Protein AF-A0A7H4PJP6-F1 (afdb_monomer_lite)

Radius of gyration: 14.24 Å; chains: 1; bounding box: 37×24×39 Å

InterPro domains:
  IPR036661 Luciferase-like domain superfamily [G3DSA:3.20.20.30] (1-107)
  IPR036661 Luciferase-like domain superfamily [SSF51679] (7-97)
  IPR051260 Diverse substrate monooxygenases [PTHR30011] (2-99)

Secondary structure (DSSP, 8-state):
--HHHHHHHHHHHHTS--TTS-TTSBPPPPP--SS-HHHHHHHHHHHHHTT-BHHHHHHHHHHHTTSEEEES-HHHHHHHHHHHHHTTS-S---EEEPSSSS-EEEE-

pLDDT: mean 77.64, std 12.53, range [44.62, 93.38]

Sequence (108 aa):
MDIDNGIRQLSTRFNMDLSVFPLDGPVPDVPAGEGNQSRVKLLTDLAYRENLTLRELAAIAAGSRGHRVLVGTAEDIADDFQHWLEEGGADGFNIMACSDAGTAFAVC

Foldseek 3Di:
DPLVQLQVQLCVLLVHRCVPDDQQDQDDDRPDDPPNNVVNVVLNVVCVVVVDGNSVSSVCSVQQVPFDKDADDPVSVVVVVVVCVVVVVDPDWDWDDRPPPGPITTTD

Structure (mmCIF, N/CA/C/O backbone):
data_AF-A0A7H4PJP6-F1
#
_entry.id   AF-A0A7H4PJP6-F1
#
loop_
_atom_site.group_PDB
_atom_site.id
_atom_site.type_symbol
_atom_site.label_atom_id
_atom_site.label_alt_id
_atom_site.label_comp_id
_atom_site.label_asym_id
_atom_site.label_entity_id
_atom_site.label_seq_id
_atom_site.pdbx_PDB_ins_code
_atom_site.Cartn_x
_atom_site.Cartn_y
_atom_site.Cartn_z
_atom_site.occupancy
_atom_site.B_iso_or_equiv
_atom_site.auth_seq_id
_atom_site.auth_comp_id
_atom_site.auth_asym_id
_atom_site.auth_atom_id
_atom_site.pdbx_PDB_model_num
ATOM 1 N N . MET A 1 1 ? -10.101 2.764 -12.838 1.00 61.50 1 MET A N 1
ATOM 2 C CA . MET A 1 1 ? -8.938 3.158 -12.019 1.00 61.50 1 MET A CA 1
ATOM 3 C C . MET A 1 1 ? -7.715 3.181 -12.927 1.00 61.50 1 MET A C 1
ATOM 5 O O . MET A 1 1 ? -7.593 2.276 -13.742 1.00 61.50 1 MET A O 1
ATOM 9 N N . ASP A 1 2 ? -6.893 4.229 -12.873 1.00 80.12 2 ASP A N 1
ATOM 10 C CA . ASP A 1 2 ? -5.718 4.383 -13.746 1.00 80.12 2 ASP A CA 1
ATOM 11 C C . ASP A 1 2 ? -4.532 3.581 -13.180 1.00 80.12 2 ASP A C 1
ATOM 13 O O . ASP A 1 2 ? -3.871 4.007 -12.229 1.00 80.12 2 ASP A O 1
ATOM 17 N N . ILE A 1 3 ? -4.326 2.380 -13.730 1.00 84.88 3 ILE A N 1
ATOM 18 C CA . ILE A 1 3 ? -3.282 1.442 -13.294 1.00 84.88 3 ILE A CA 1
ATOM 19 C C . ILE A 1 3 ? -1.888 1.970 -13.637 1.00 84.88 3 ILE A C 1
ATOM 21 O O . ILE A 1 3 ? -0.972 1.789 -12.838 1.00 84.88 3 ILE A O 1
ATOM 25 N N . ASP A 1 4 ? -1.727 2.686 -14.750 1.00 86.00 4 ASP A N 1
ATOM 26 C CA . ASP A 1 4 ? -0.433 3.232 -15.169 1.00 86.00 4 ASP A CA 1
ATOM 27 C C . ASP A 1 4 ? 0.053 4.290 -14.172 1.00 86.00 4 ASP A C 1
ATOM 29 O O . ASP A 1 4 ? 1.219 4.302 -13.762 1.00 86.00 4 ASP A O 1
ATOM 33 N N . ASN A 1 5 ? -0.865 5.127 -13.678 1.00 85.00 5 ASN A N 1
ATOM 34 C CA . ASN A 1 5 ? -0.575 6.045 -12.580 1.00 85.00 5 ASN A CA 1
ATOM 35 C C . ASN A 1 5 ? -0.227 5.307 -11.271 1.00 85.00 5 ASN A C 1
ATOM 37 O O . ASN A 1 5 ? 0.676 5.727 -10.543 1.00 85.00 5 ASN A O 1
ATOM 41 N N . GLY A 1 6 ? -0.911 4.200 -10.968 1.00 86.81 6 GLY A N 1
ATOM 42 C CA . GLY A 1 6 ? -0.598 3.337 -9.824 1.00 86.81 6 GLY A CA 1
ATOM 43 C C . GLY A 1 6 ? 0.820 2.761 -9.890 1.00 86.81 6 GLY A C 1
ATOM 44 O O . GLY A 1 6 ? 1.593 2.898 -8.939 1.00 86.81 6 GLY A O 1
ATOM 45 N N . ILE A 1 7 ? 1.194 2.206 -11.044 1.00 90.38 7 ILE A N 1
ATOM 46 C CA . ILE A 1 7 ? 2.529 1.656 -11.315 1.00 90.38 7 ILE A CA 1
ATOM 47 C C . ILE A 1 7 ? 3.600 2.740 -11.230 1.00 90.38 7 ILE A C 1
ATOM 49 O O . ILE A 1 7 ? 4.636 2.523 -10.602 1.00 90.38 7 ILE A O 1
ATOM 53 N N . ARG A 1 8 ? 3.358 3.937 -11.776 1.00 88.81 8 ARG A N 1
ATOM 54 C CA . ARG A 1 8 ? 4.296 5.066 -11.676 1.00 88.81 8 ARG A CA 1
ATOM 55 C C . ARG A 1 8 ? 4.541 5.486 -10.223 1.00 88.81 8 ARG A C 1
ATOM 57 O O . ARG A 1 8 ? 5.684 5.742 -9.830 1.00 88.81 8 ARG A O 1
ATOM 64 N N . GLN A 1 9 ? 3.481 5.558 -9.420 1.00 85.94 9 GLN A N 1
ATOM 65 C CA . GLN A 1 9 ? 3.594 5.882 -8.000 1.00 85.94 9 GLN A CA 1
ATOM 66 C C . GLN A 1 9 ? 4.373 4.813 -7.229 1.00 85.94 9 GLN A C 1
ATOM 68 O O . GLN A 1 9 ? 5.257 5.153 -6.442 1.00 85.94 9 GLN A O 1
ATOM 73 N N . LEU A 1 10 ? 4.066 3.532 -7.453 1.00 87.81 10 LEU A N 1
ATOM 74 C CA . LEU A 1 10 ? 4.787 2.433 -6.815 1.00 87.81 10 LEU A CA 1
ATOM 75 C C . LEU A 1 10 ? 6.253 2.403 -7.250 1.00 87.81 10 LEU A C 1
ATOM 77 O O . LEU A 1 10 ? 7.118 2.304 -6.389 1.00 87.81 10 LEU A O 1
ATOM 81 N N . SER A 1 11 ? 6.540 2.616 -8.535 1.00 88.75 11 SER A N 1
ATOM 82 C CA . SER A 1 11 ? 7.912 2.625 -9.057 1.00 88.75 11 SER A CA 1
ATOM 83 C C . SER A 1 11 ? 8.778 3.698 -8.393 1.00 88.75 11 SER A C 1
ATOM 85 O O . SER A 1 11 ? 9.936 3.473 -8.050 1.00 88.75 11 SER A O 1
ATOM 87 N N . THR A 1 12 ? 8.185 4.867 -8.130 1.00 86.50 12 THR A N 1
ATOM 88 C CA . THR A 1 12 ? 8.850 5.959 -7.405 1.00 86.50 12 THR A CA 1
ATOM 89 C C . THR A 1 12 ? 9.097 5.598 -5.937 1.00 86.50 12 THR A C 1
ATOM 91 O O . THR A 1 12 ? 10.156 5.898 -5.396 1.00 86.50 12 THR A O 1
ATOM 94 N N . ARG A 1 13 ? 8.131 4.949 -5.273 1.00 82.81 13 ARG A N 1
ATOM 95 C CA . ARG A 1 13 ? 8.246 4.552 -3.857 1.00 82.81 13 ARG A CA 1
ATOM 96 C C . ARG A 1 13 ? 9.256 3.426 -3.654 1.00 82.81 13 ARG A C 1
ATOM 98 O O . ARG A 1 13 ? 10.029 3.481 -2.708 1.00 82.81 13 ARG A O 1
ATOM 105 N N . PHE A 1 14 ? 9.233 2.438 -4.543 1.00 84.06 14 PHE A N 1
ATOM 106 C CA . PHE A 1 14 ? 10.078 1.245 -4.519 1.00 84.06 14 PHE A CA 1
ATOM 107 C C . PHE A 1 14 ? 11.476 1.541 -5.081 1.00 84.06 14 PHE A C 1
ATOM 109 O O . PHE A 1 14 ? 12.360 0.692 -5.012 1.00 84.06 14 PHE A O 1
ATOM 116 N N . ASN A 1 15 ? 11.672 2.746 -5.635 1.00 85.19 15 ASN A N 1
ATOM 117 C CA . ASN A 1 15 ? 12.889 3.171 -6.316 1.00 85.19 15 ASN A CA 1
ATOM 118 C C . ASN A 1 15 ? 13.344 2.151 -7.382 1.00 85.19 15 ASN A C 1
ATOM 120 O O . ASN A 1 15 ? 14.533 1.882 -7.552 1.00 85.19 15 ASN A O 1
ATOM 124 N N . MET A 1 16 ? 12.367 1.558 -8.070 1.00 86.00 16 MET A N 1
ATOM 125 C CA . MET A 1 16 ? 12.516 0.476 -9.039 1.00 86.00 16 MET A CA 1
ATOM 126 C C . MET A 1 16 ? 11.425 0.629 -10.094 1.00 86.00 16 MET A C 1
ATOM 128 O O . MET A 1 16 ? 10.277 0.875 -9.746 1.00 86.00 16 MET A O 1
ATOM 132 N N . ASP A 1 17 ? 11.753 0.480 -11.37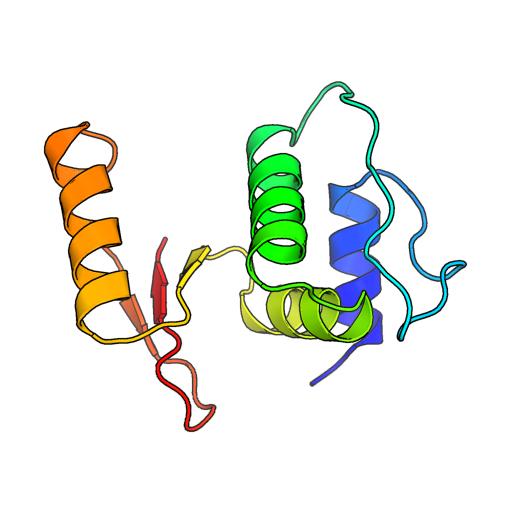5 1.00 89.44 17 ASP A N 1
ATOM 133 C CA . ASP A 1 17 ? 10.734 0.477 -12.426 1.00 89.44 17 ASP A CA 1
ATOM 134 C C . ASP A 1 17 ? 9.890 -0.799 -12.331 1.00 89.44 17 ASP A C 1
ATOM 136 O O . ASP A 1 17 ? 10.390 -1.893 -12.580 1.00 89.44 17 ASP A O 1
ATOM 140 N N . LEU A 1 18 ? 8.617 -0.663 -11.950 1.00 89.19 18 LEU A N 1
ATOM 141 C CA . LEU A 1 18 ? 7.696 -1.790 -11.815 1.00 89.19 18 LEU A CA 1
ATOM 142 C C . LEU A 1 18 ? 6.939 -2.106 -13.111 1.00 89.19 18 LEU A C 1
ATOM 144 O O . LEU A 1 18 ? 6.284 -3.141 -13.189 1.00 89.19 18 LEU A O 1
ATOM 148 N N . SER A 1 19 ? 7.039 -1.258 -14.140 1.00 89.56 19 SER A N 1
ATOM 149 C CA . SER A 1 19 ? 6.352 -1.483 -15.421 1.00 89.56 19 SER A CA 1
ATOM 150 C C . SER A 1 19 ? 6.900 -2.684 -16.200 1.00 89.56 19 SER A C 1
ATOM 152 O O . SER A 1 19 ? 6.220 -3.225 -17.069 1.00 89.56 19 SER A O 1
ATOM 154 N N . VAL A 1 20 ? 8.112 -3.131 -15.858 1.00 90.38 20 VAL A N 1
ATOM 155 C CA . VAL A 1 20 ? 8.774 -4.294 -16.468 1.00 90.38 20 VAL A CA 1
ATOM 156 C C . VAL A 1 20 ? 8.304 -5.633 -15.889 1.00 90.38 20 VAL A C 1
ATOM 158 O O . VAL A 1 20 ? 8.624 -6.683 -16.445 1.00 90.38 20 VAL A O 1
ATOM 161 N N . PHE A 1 21 ? 7.568 -5.615 -14.774 1.00 89.94 21 PHE A N 1
ATOM 162 C CA . PHE A 1 21 ? 7.087 -6.818 -14.099 1.00 89.94 21 PHE A CA 1
ATOM 163 C C . PHE A 1 21 ? 5.681 -7.203 -14.580 1.00 89.94 21 PHE A C 1
ATOM 165 O O . PHE A 1 21 ? 4.883 -6.337 -14.949 1.00 89.94 21 PHE A O 1
ATOM 172 N N . PRO A 1 22 ? 5.339 -8.504 -14.570 1.00 91.56 22 PRO A N 1
ATOM 173 C CA . PRO A 1 22 ? 4.002 -8.949 -14.940 1.00 91.56 22 PRO A CA 1
ATOM 174 C C . PRO A 1 22 ? 2.959 -8.404 -13.955 1.00 91.56 22 PRO A C 1
ATOM 176 O O . PRO A 1 22 ? 3.035 -8.662 -12.757 1.00 91.56 22 PRO A O 1
ATOM 179 N N . LEU A 1 23 ? 1.952 -7.690 -14.471 1.00 89.56 23 LEU A N 1
ATOM 180 C CA . LEU A 1 23 ? 0.885 -7.088 -13.659 1.00 89.56 23 LEU A CA 1
ATOM 181 C C . LEU A 1 23 ? 0.093 -8.120 -12.848 1.00 89.56 23 LEU A C 1
ATOM 183 O O . LEU A 1 23 ? -0.298 -7.842 -11.721 1.00 89.56 23 LEU A O 1
ATOM 187 N N . ASP A 1 24 ? -0.124 -9.303 -13.416 1.00 92.12 24 ASP A N 1
ATOM 188 C CA . ASP A 1 24 ? -0.857 -10.401 -12.773 1.00 92.12 24 ASP A CA 1
ATOM 189 C C . ASP A 1 24 ? 0.090 -11.365 -12.025 1.00 92.12 24 ASP A C 1
ATOM 191 O O . ASP A 1 24 ? -0.292 -12.472 -11.654 1.00 92.12 24 ASP A O 1
ATOM 195 N N . GLY A 1 25 ? 1.350 -10.958 -11.839 1.00 87.19 25 GLY A N 1
ATOM 196 C CA . GLY A 1 25 ? 2.341 -11.659 -11.033 1.00 87.19 25 GLY A CA 1
ATOM 197 C C . GLY A 1 25 ? 2.449 -11.097 -9.611 1.00 87.19 25 GLY A C 1
ATOM 198 O O . GLY A 1 25 ? 1.840 -10.069 -9.295 1.00 87.19 25 GLY A O 1
ATOM 199 N N . PRO A 1 26 ? 3.233 -11.766 -8.748 1.00 88.56 26 PRO A N 1
ATOM 200 C CA . PRO A 1 26 ? 3.464 -11.310 -7.384 1.00 88.56 26 PRO A CA 1
ATOM 201 C C . PRO A 1 26 ? 4.210 -9.972 -7.367 1.00 88.56 26 PRO A C 1
ATOM 203 O O . PRO A 1 26 ? 4.994 -9.662 -8.269 1.00 88.56 26 PRO A O 1
ATOM 206 N N . VAL A 1 27 ? 3.989 -9.193 -6.309 1.00 87.25 27 VAL A N 1
ATOM 207 C CA . VAL A 1 27 ? 4.749 -7.963 -6.060 1.00 87.25 27 VAL A CA 1
ATOM 208 C C . VAL A 1 27 ? 6.221 -8.331 -5.817 1.00 87.25 27 VAL A C 1
ATOM 210 O O . VAL A 1 27 ? 6.489 -9.194 -4.980 1.00 87.25 27 VAL A O 1
ATOM 213 N N . PRO A 1 28 ? 7.179 -7.731 -6.547 1.00 84.31 28 PRO A N 1
ATOM 214 C CA . PRO A 1 28 ? 8.590 -8.061 -6.389 1.00 84.31 28 PRO A CA 1
ATOM 215 C C . PRO A 1 28 ? 9.119 -7.616 -5.024 1.00 84.31 28 PRO A C 1
ATOM 217 O O . PRO A 1 28 ? 8.752 -6.552 -4.517 1.00 84.31 28 PRO A O 1
ATOM 220 N N . ASP A 1 29 ? 10.028 -8.413 -4.461 1.00 75.44 29 ASP A N 1
ATOM 221 C CA . ASP A 1 29 ? 10.736 -8.053 -3.236 1.00 75.44 29 ASP A CA 1
ATOM 222 C C . ASP A 1 29 ? 11.595 -6.807 -3.456 1.00 75.44 29 ASP A C 1
ATOM 224 O O . ASP A 1 29 ? 12.385 -6.718 -4.403 1.00 75.44 29 ASP A O 1
ATOM 228 N N . VAL A 1 30 ? 11.464 -5.846 -2.544 1.00 70.88 30 VAL A N 1
ATOM 229 C CA . VAL A 1 30 ? 12.260 -4.619 -2.565 1.00 70.88 30 VAL A CA 1
ATOM 230 C C . VAL A 1 30 ? 13.411 -4.765 -1.584 1.00 70.88 30 VAL A C 1
ATOM 232 O O . VAL A 1 30 ? 13.166 -4.994 -0.397 1.00 70.88 30 VAL A O 1
ATOM 235 N N . PRO A 1 31 ? 14.668 -4.602 -2.022 1.00 63.88 31 PRO A N 1
ATOM 236 C CA . PRO A 1 31 ? 15.781 -4.548 -1.090 1.00 63.88 31 PRO A CA 1
ATOM 237 C C . PRO A 1 31 ? 15.636 -3.330 -0.164 1.00 63.88 31 PRO A C 1
ATOM 239 O O . PRO A 1 31 ? 15.277 -2.237 -0.605 1.00 63.88 31 PRO A O 1
ATOM 242 N N . ALA A 1 32 ? 15.935 -3.508 1.125 1.00 57.44 32 ALA A N 1
ATOM 243 C CA . ALA A 1 32 ? 15.959 -2.407 2.083 1.00 57.44 32 ALA A CA 1
ATOM 244 C C . ALA A 1 32 ? 17.022 -1.375 1.653 1.00 57.44 32 ALA A C 1
ATOM 246 O O . ALA A 1 32 ? 18.218 -1.661 1.658 1.00 57.44 32 ALA A O 1
ATOM 247 N N . GLY A 1 33 ? 16.579 -0.192 1.236 1.00 58.84 33 GLY A N 1
ATOM 248 C CA . GLY A 1 33 ? 17.401 0.934 0.785 1.00 58.84 33 GLY A CA 1
ATOM 249 C C . GLY A 1 33 ? 17.183 2.193 1.633 1.00 58.84 33 GLY A C 1
ATOM 250 O O . GLY A 1 33 ? 16.358 2.217 2.544 1.00 58.84 33 GLY A O 1
ATOM 251 N N . GLU A 1 34 ? 17.912 3.272 1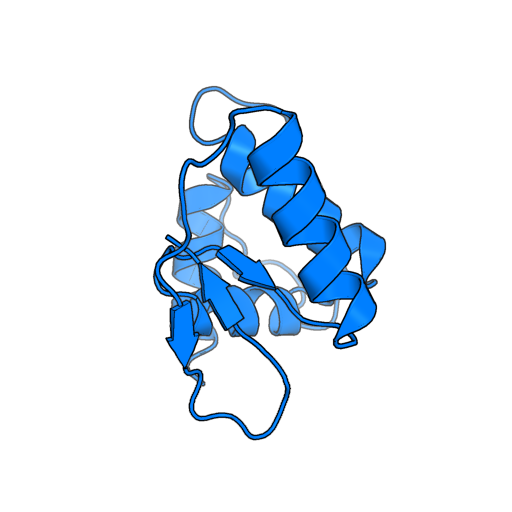.360 1.00 53.19 34 GLU A N 1
ATOM 252 C CA . GLU A 1 34 ? 17.764 4.516 2.126 1.00 53.19 34 GLU A CA 1
ATOM 253 C C . GLU A 1 34 ? 16.562 5.350 1.645 1.00 53.19 34 GLU A C 1
ATOM 255 O O . GLU A 1 34 ? 16.462 5.705 0.472 1.00 53.19 34 GLU A O 1
ATOM 260 N N . GLY A 1 35 ? 15.655 5.688 2.572 1.00 56.66 35 GLY A N 1
ATOM 261 C CA . GLY A 1 35 ? 14.465 6.516 2.324 1.00 56.66 35 GLY A CA 1
ATOM 262 C C . GLY A 1 35 ? 13.197 5.722 1.959 1.00 56.66 35 GLY A C 1
ATOM 263 O O . GLY A 1 35 ? 13.255 4.700 1.288 1.00 56.66 35 GLY A O 1
ATOM 264 N N . ASN A 1 36 ? 12.028 6.174 2.439 1.00 56.69 36 ASN A N 1
ATOM 265 C CA . ASN A 1 36 ? 10.690 5.568 2.236 1.00 56.69 36 ASN A CA 1
ATOM 266 C C . ASN A 1 36 ? 10.469 4.116 2.719 1.00 56.69 36 ASN A C 1
ATOM 268 O O . ASN A 1 36 ? 9.408 3.543 2.458 1.00 56.69 36 ASN A O 1
ATOM 272 N N . GLN A 1 37 ? 11.395 3.552 3.498 1.00 68.19 37 GLN A N 1
ATOM 273 C CA . GLN A 1 37 ?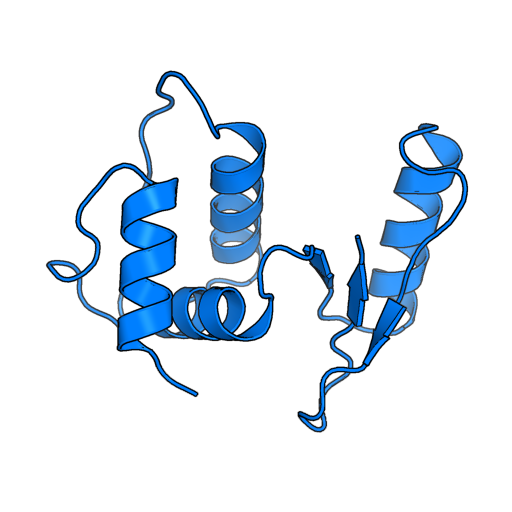 11.326 2.173 4.000 1.00 68.19 37 GLN A CA 1
ATOM 274 C C . GLN A 1 37 ? 10.028 1.833 4.737 1.00 68.19 37 GLN A C 1
ATOM 276 O O . GLN A 1 37 ? 9.472 0.764 4.519 1.00 68.19 37 GLN A O 1
ATOM 281 N N . SER A 1 38 ? 9.497 2.746 5.556 1.00 68.69 38 SER A N 1
ATOM 282 C CA . SER A 1 38 ? 8.247 2.497 6.286 1.00 68.69 38 SER A CA 1
ATOM 283 C C . SER A 1 38 ? 7.066 2.277 5.341 1.00 68.69 38 SER A C 1
ATOM 285 O O . SER A 1 38 ? 6.298 1.335 5.515 1.00 68.69 38 SER A O 1
ATOM 287 N N . ARG A 1 39 ? 6.931 3.107 4.299 1.00 73.62 39 ARG A N 1
ATOM 288 C CA . ARG A 1 39 ? 5.805 3.028 3.361 1.00 73.62 39 ARG A CA 1
ATOM 289 C C . ARG A 1 39 ? 5.948 1.863 2.388 1.00 73.62 39 ARG A C 1
ATOM 291 O O . ARG A 1 39 ? 4.946 1.231 2.076 1.00 73.62 39 ARG A O 1
ATOM 298 N N . VAL A 1 40 ? 7.167 1.583 1.927 1.00 80.19 40 VAL A N 1
ATOM 299 C CA . VAL A 1 40 ? 7.447 0.412 1.085 1.00 80.19 40 VAL A CA 1
ATOM 300 C C . VAL A 1 40 ? 7.157 -0.862 1.867 1.00 80.19 40 VAL A C 1
ATOM 302 O O . VAL A 1 40 ? 6.366 -1.668 1.399 1.00 80.19 40 VAL A O 1
ATOM 305 N N . LYS A 1 41 ? 7.675 -0.985 3.096 1.00 78.75 41 LYS A N 1
ATOM 306 C CA . LYS A 1 41 ? 7.415 -2.136 3.965 1.00 78.75 41 LYS A CA 1
ATOM 307 C C . LYS A 1 41 ? 5.922 -2.352 4.198 1.00 78.75 41 LYS A C 1
ATOM 309 O O . LYS A 1 41 ? 5.456 -3.464 4.025 1.00 78.75 41 LYS A O 1
ATOM 314 N N . LEU A 1 42 ? 5.159 -1.301 4.506 1.00 79.25 42 LEU A N 1
ATOM 315 C CA . LEU A 1 42 ? 3.704 -1.413 4.671 1.00 79.25 42 LEU A CA 1
ATOM 316 C C . LEU A 1 42 ? 2.995 -1.940 3.413 1.00 79.25 42 LEU A C 1
ATOM 318 O O . LEU A 1 42 ? 2.080 -2.749 3.523 1.00 79.25 42 LEU A O 1
ATOM 322 N N . LEU A 1 43 ? 3.395 -1.480 2.224 1.00 82.25 43 LEU A N 1
ATOM 323 C CA . LEU A 1 43 ? 2.802 -1.929 0.959 1.00 82.25 43 LEU A CA 1
ATOM 324 C C . LEU A 1 43 ? 3.214 -3.365 0.609 1.00 82.25 43 LEU A C 1
ATOM 326 O O . LEU A 1 43 ? 2.383 -4.120 0.113 1.00 82.25 43 LEU A O 1
ATOM 330 N N . THR A 1 44 ? 4.460 -3.745 0.890 1.00 83.69 44 THR A N 1
ATOM 331 C CA . THR A 1 44 ? 4.958 -5.113 0.702 1.00 83.69 44 THR A CA 1
ATOM 332 C C . THR A 1 44 ? 4.312 -6.081 1.694 1.00 83.69 44 THR A C 1
ATOM 334 O O . THR A 1 44 ? 3.852 -7.142 1.286 1.00 83.69 44 THR A O 1
ATOM 337 N N . ASP A 1 45 ? 4.192 -5.699 2.968 1.00 82.75 45 ASP A N 1
ATOM 338 C CA . ASP A 1 45 ? 3.515 -6.488 4.003 1.00 82.75 45 ASP A CA 1
ATOM 339 C C . ASP A 1 45 ? 2.032 -6.681 3.654 1.00 82.75 45 ASP A C 1
ATOM 341 O O . ASP A 1 45 ? 1.512 -7.787 3.783 1.00 82.75 45 ASP A O 1
ATOM 345 N N . LEU A 1 46 ? 1.356 -5.632 3.163 1.00 82.31 46 LEU A N 1
ATOM 346 C CA . LEU A 1 46 ? -0.023 -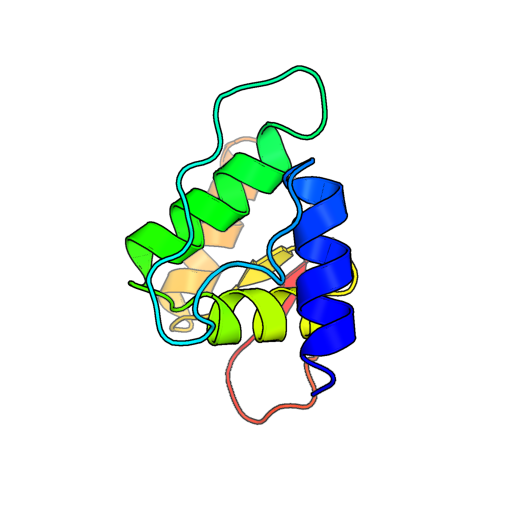5.723 2.674 1.00 82.31 46 LEU A CA 1
ATOM 347 C C . LEU A 1 46 ? -0.131 -6.684 1.485 1.00 82.31 46 LEU A C 1
ATOM 349 O O . LEU A 1 46 ? -0.994 -7.558 1.481 1.00 82.31 46 LEU A O 1
ATOM 353 N N . ALA A 1 47 ? 0.749 -6.539 0.492 1.00 87.44 47 ALA A N 1
ATOM 354 C CA . ALA A 1 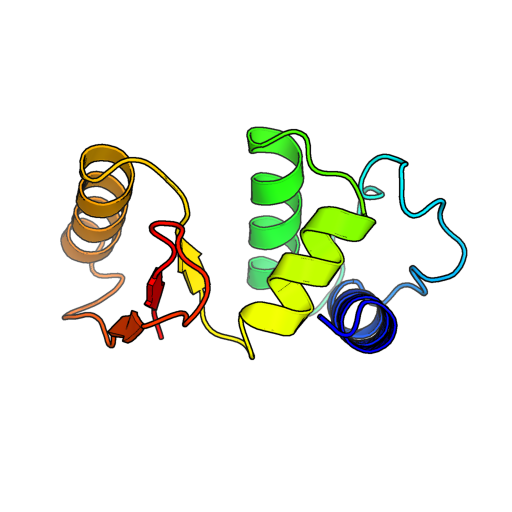47 ? 0.765 -7.413 -0.673 1.00 87.44 47 ALA A CA 1
ATOM 355 C C . ALA A 1 47 ? 1.002 -8.878 -0.290 1.00 87.44 47 ALA A C 1
ATOM 357 O O . ALA A 1 47 ? 0.372 -9.763 -0.861 1.00 87.44 47 ALA A O 1
ATOM 358 N N . TYR A 1 48 ? 1.860 -9.128 0.699 1.00 85.25 48 TYR A N 1
ATOM 359 C CA . TYR A 1 48 ? 2.126 -10.465 1.212 1.00 85.25 48 TYR A CA 1
ATOM 360 C C . TYR A 1 48 ? 0.939 -11.031 2.002 1.00 85.25 48 TYR A C 1
ATOM 362 O O . TYR A 1 48 ? 0.517 -12.158 1.755 1.00 85.25 48 TYR A O 1
ATOM 370 N N . ARG A 1 49 ? 0.370 -10.246 2.927 1.00 83.88 49 ARG A N 1
ATOM 371 C CA . ARG A 1 49 ? -0.746 -10.666 3.789 1.00 83.88 49 ARG A CA 1
ATOM 372 C C . ARG A 1 49 ? -2.000 -11.008 2.987 1.00 83.88 49 ARG A C 1
ATOM 374 O O . ARG A 1 49 ? -2.655 -11.998 3.288 1.00 83.88 49 ARG A O 1
ATOM 381 N N . GLU A 1 50 ? -2.305 -10.204 1.972 1.00 81.69 50 GLU A N 1
ATOM 382 C CA . GLU A 1 50 ? -3.506 -10.351 1.137 1.00 81.69 50 GLU A CA 1
ATOM 383 C C . GLU A 1 50 ? -3.232 -11.108 -0.179 1.00 81.69 50 GLU A C 1
ATOM 385 O O . GLU A 1 50 ? -4.132 -11.261 -1.000 1.00 81.69 50 GLU A O 1
ATOM 390 N N . ASN A 1 51 ? -1.996 -11.580 -0.396 1.00 85.50 51 ASN A N 1
ATOM 391 C CA . ASN A 1 51 ? -1.554 -12.268 -1.616 1.00 85.50 51 ASN A CA 1
ATOM 392 C C . ASN A 1 51 ? -1.899 -11.499 -2.913 1.00 85.50 51 ASN A C 1
ATOM 394 O O . ASN A 1 51 ? -2.447 -12.059 -3.864 1.00 85.50 51 ASN A O 1
ATOM 398 N N . LEU A 1 52 ? -1.587 -10.201 -2.932 1.00 88.00 52 LEU A N 1
ATOM 399 C CA . LEU A 1 52 ? -1.938 -9.298 -4.028 1.00 88.00 52 LEU A CA 1
ATOM 400 C C . LEU A 1 52 ? -1.025 -9.466 -5.242 1.00 88.00 52 LEU A C 1
ATOM 402 O O . LEU A 1 52 ? 0.198 -9.594 -5.136 1.00 88.00 52 LEU A O 1
ATOM 406 N N . THR A 1 53 ? -1.629 -9.324 -6.414 1.00 93.38 53 THR A N 1
ATOM 407 C CA . THR A 1 53 ? -0.922 -9.074 -7.668 1.00 93.38 53 THR A CA 1
ATOM 408 C C . THR A 1 53 ? -0.406 -7.636 -7.739 1.00 93.38 53 THR A C 1
ATOM 410 O O . THR A 1 53 ? -0.918 -6.717 -7.086 1.00 93.38 53 THR A O 1
ATOM 413 N N . LEU A 1 54 ? 0.585 -7.398 -8.601 1.00 90.62 54 LEU A N 1
ATOM 414 C CA . LEU A 1 54 ? 1.088 -6.048 -8.864 1.00 90.62 54 LEU A CA 1
ATOM 415 C C . LEU A 1 54 ? -0.018 -5.099 -9.369 1.00 90.62 54 LEU A C 1
ATOM 417 O O . LEU A 1 54 ? -0.024 -3.917 -9.019 1.00 90.62 54 LEU A O 1
ATOM 421 N N . ARG A 1 55 ? -0.990 -5.609 -10.136 1.00 90.62 55 ARG A N 1
ATOM 422 C CA . ARG A 1 55 ? -2.171 -4.864 -10.598 1.00 90.62 55 ARG A CA 1
ATOM 423 C C . ARG A 1 55 ? -3.036 -4.382 -9.439 1.00 90.62 55 ARG A C 1
ATOM 425 O O . ARG A 1 55 ? -3.464 -3.230 -9.443 1.00 90.62 55 ARG A O 1
ATOM 432 N N . GLU A 1 56 ? -3.302 -5.248 -8.470 1.00 87.50 56 GLU A N 1
ATOM 433 C CA . GLU A 1 56 ? -4.138 -4.926 -7.311 1.00 87.50 56 GLU A CA 1
ATOM 434 C C . GLU A 1 56 ? -3.435 -3.932 -6.391 1.00 87.50 56 GLU A C 1
ATOM 436 O O . GLU A 1 56 ? -4.035 -2.937 -5.983 1.00 87.50 56 GLU A O 1
ATOM 441 N N . LEU A 1 57 ? -2.134 -4.115 -6.151 1.00 88.06 57 LEU A N 1
ATOM 442 C CA . LEU A 1 57 ? -1.358 -3.140 -5.391 1.00 88.06 57 LEU A CA 1
ATOM 443 C C . LEU A 1 57 ? -1.308 -1.777 -6.106 1.00 88.06 57 LEU A C 1
ATOM 445 O O . LEU A 1 57 ? -1.430 -0.732 -5.461 1.00 88.06 57 LEU A O 1
ATOM 449 N N . ALA A 1 58 ? -1.173 -1.761 -7.436 1.00 88.19 58 ALA A N 1
ATOM 450 C CA . ALA A 1 58 ? -1.207 -0.535 -8.235 1.00 88.19 58 ALA A CA 1
ATOM 451 C C . ALA A 1 58 ? -2.579 0.152 -8.186 1.00 88.19 58 ALA A C 1
ATOM 453 O O . ALA A 1 58 ? -2.644 1.378 -8.085 1.00 88.19 58 ALA A O 1
ATOM 454 N N . ALA A 1 59 ? -3.667 -0.619 -8.198 1.00 85.19 59 ALA A N 1
ATOM 455 C CA . ALA A 1 59 ? -5.020 -0.113 -8.005 1.00 85.19 59 ALA A CA 1
ATOM 456 C C . ALA A 1 59 ? -5.161 0.565 -6.628 1.00 85.19 59 ALA A C 1
ATOM 458 O O . ALA A 1 59 ? -5.558 1.729 -6.539 1.00 85.19 59 ALA A O 1
ATOM 459 N N . ILE A 1 60 ? -4.711 -0.095 -5.558 1.00 80.44 60 ILE A N 1
ATOM 460 C CA . ILE A 1 60 ? -4.704 0.477 -4.202 1.00 80.44 60 ILE A CA 1
ATOM 461 C C . ILE A 1 60 ? -3.865 1.760 -4.155 1.00 80.44 60 ILE A C 1
ATOM 463 O O . ILE A 1 60 ? -4.311 2.773 -3.618 1.00 80.44 60 ILE A O 1
ATOM 467 N N . ALA A 1 61 ? -2.677 1.767 -4.761 1.00 80.94 61 ALA A N 1
ATOM 468 C CA . ALA A 1 61 ? -1.810 2.943 -4.813 1.00 80.94 61 ALA A CA 1
ATOM 469 C C . ALA A 1 61 ? -2.419 4.108 -5.614 1.00 80.94 61 ALA A C 1
ATOM 471 O O . ALA A 1 61 ? -2.210 5.275 -5.270 1.00 80.94 61 ALA A O 1
ATOM 472 N N . ALA A 1 62 ? -3.170 3.814 -6.676 1.00 79.25 62 ALA A N 1
ATOM 473 C CA . ALA A 1 62 ? -3.912 4.810 -7.440 1.00 79.25 62 ALA A CA 1
ATOM 474 C C . ALA A 1 62 ? -5.100 5.376 -6.641 1.00 79.25 62 ALA A C 1
ATOM 476 O O . ALA A 1 62 ? -5.384 6.571 -6.744 1.00 79.25 62 ALA A O 1
ATOM 477 N N . GLY A 1 63 ? -5.761 4.543 -5.829 1.00 71.44 63 GLY A N 1
ATOM 478 C CA . GLY A 1 63 ? -6.897 4.925 -4.988 1.00 71.44 63 GLY A CA 1
ATOM 479 C C . GLY A 1 63 ? -6.519 5.665 -3.702 1.00 71.44 63 GLY A C 1
ATOM 480 O O . GLY A 1 63 ? -7.227 6.585 -3.303 1.00 71.44 63 GLY A O 1
ATOM 481 N N . SER A 1 64 ? -5.389 5.324 -3.073 1.00 66.50 64 SER A N 1
ATOM 482 C CA . SER A 1 64 ? -5.064 5.803 -1.721 1.00 66.50 64 SER A CA 1
ATOM 483 C C . SER A 1 64 ? -4.629 7.265 -1.642 1.00 66.50 64 SER A C 1
ATOM 485 O O . SER A 1 64 ? -4.697 7.865 -0.573 1.00 66.50 64 SER A O 1
ATOM 487 N N . ARG A 1 65 ? -4.147 7.851 -2.750 1.00 63.00 65 ARG A N 1
ATOM 488 C CA . ARG A 1 65 ? -3.615 9.231 -2.826 1.00 63.00 65 ARG A CA 1
ATOM 489 C C . ARG A 1 65 ? -2.598 9.603 -1.726 1.00 63.00 65 ARG A C 1
ATOM 491 O O . ARG A 1 65 ? -2.377 10.782 -1.477 1.00 63.00 65 ARG A O 1
ATOM 498 N N . GLY A 1 66 ? -1.942 8.624 -1.098 1.00 58.75 66 GLY A N 1
ATOM 499 C CA . GLY A 1 66 ? -0.983 8.851 -0.006 1.00 58.75 66 GLY A CA 1
ATOM 500 C C . GLY A 1 66 ? -1.541 8.661 1.409 1.00 58.75 66 GLY A C 1
ATOM 501 O O . GLY A 1 66 ? -0.760 8.707 2.358 1.00 58.75 66 GLY A O 1
ATOM 502 N N . HIS A 1 67 ? -2.835 8.377 1.550 1.00 67.94 67 HIS A N 1
ATOM 503 C CA . HIS A 1 67 ? -3.454 7.959 2.806 1.00 67.94 67 HIS A CA 1
ATOM 504 C C . HIS A 1 67 ? -3.309 6.450 3.011 1.00 67.94 67 HIS A C 1
ATOM 506 O O . HIS A 1 67 ? -3.131 5.680 2.062 1.00 67.94 67 HIS A O 1
ATOM 512 N N . ARG A 1 68 ? -3.363 6.009 4.264 1.00 68.38 68 ARG A N 1
ATOM 513 C CA . ARG A 1 68 ? -3.365 4.587 4.600 1.00 68.38 68 ARG A CA 1
ATOM 514 C C . ARG A 1 68 ? -4.747 4.019 4.305 1.00 68.38 68 ARG A C 1
ATOM 516 O O . ARG A 1 68 ? -5.712 4.499 4.877 1.00 68.38 68 ARG A O 1
ATOM 523 N N . VAL A 1 69 ? -4.844 3.030 3.421 1.00 70.69 69 VAL A N 1
ATOM 524 C CA . VAL A 1 69 ? -6.119 2.374 3.102 1.00 70.69 69 VAL A CA 1
ATOM 525 C C . VAL A 1 69 ? -6.234 1.103 3.928 1.00 70.69 69 VAL A C 1
ATOM 527 O O . VAL A 1 69 ? -5.358 0.244 3.854 1.00 70.69 69 VAL A O 1
ATOM 530 N N . LEU A 1 70 ? -7.304 1.003 4.705 1.00 70.38 70 LEU A N 1
ATOM 531 C CA . LEU A 1 70 ? -7.687 -0.199 5.435 1.00 70.38 70 LEU A CA 1
ATOM 532 C C . LEU A 1 70 ? -8.840 -0.861 4.692 1.00 70.38 70 LEU A C 1
ATOM 534 O O . LEU A 1 70 ? -9.840 -0.203 4.405 1.00 70.38 70 LEU A O 1
ATOM 538 N N . VAL A 1 71 ? -8.679 -2.143 4.376 1.00 72.69 71 VAL A N 1
ATOM 539 C CA . VAL A 1 71 ? -9.702 -2.994 3.762 1.00 72.69 71 VAL A CA 1
ATOM 540 C C . VAL A 1 71 ? -9.848 -4.215 4.655 1.00 72.69 71 VAL A C 1
ATOM 542 O O . VAL A 1 71 ? -8.850 -4.862 4.962 1.00 72.69 71 VAL A O 1
ATOM 545 N N . GLY A 1 72 ? -11.069 -4.505 5.087 1.00 72.56 72 GLY A N 1
ATOM 546 C CA . GLY A 1 72 ? -11.341 -5.615 5.992 1.00 72.56 72 GLY A CA 1
ATOM 547 C C . GLY A 1 72 ? -12.774 -5.596 6.502 1.00 72.56 72 GLY A C 1
ATOM 548 O O . GLY A 1 72 ? -13.621 -4.831 6.025 1.00 72.56 72 GLY A O 1
ATOM 549 N N . THR A 1 73 ? -13.051 -6.455 7.474 1.00 84.06 73 THR A N 1
ATOM 550 C CA . THR A 1 73 ? -14.289 -6.411 8.252 1.00 84.06 73 THR A CA 1
ATOM 551 C C . THR A 1 73 ? -14.306 -5.189 9.173 1.00 84.06 73 THR A C 1
ATOM 553 O O . THR A 1 73 ? -13.297 -4.513 9.376 1.00 84.06 73 THR A O 1
ATOM 556 N N . ALA A 1 74 ? -15.470 -4.890 9.753 1.00 82.44 74 ALA A N 1
ATOM 557 C CA . ALA A 1 74 ? -15.566 -3.832 10.757 1.00 82.44 74 ALA A CA 1
ATOM 558 C C . ALA A 1 74 ? -14.661 -4.101 11.977 1.00 82.44 74 ALA A C 1
ATOM 560 O O . ALA A 1 74 ? -14.155 -3.148 12.562 1.00 82.44 74 ALA A O 1
ATOM 561 N N . GLU A 1 75 ? -14.445 -5.374 12.322 1.00 86.88 75 GLU A N 1
ATOM 562 C CA . GLU A 1 75 ? -13.560 -5.803 13.410 1.00 86.88 75 GLU A CA 1
ATOM 563 C C . GLU A 1 75 ? -12.092 -5.546 13.049 1.00 86.88 75 GLU A C 1
ATOM 565 O O . GLU A 1 75 ? -11.412 -4.856 13.799 1.00 86.88 75 GLU A O 1
ATOM 570 N N . ASP A 1 76 ? -11.646 -5.948 11.851 1.00 78.19 76 ASP A N 1
ATOM 571 C CA . ASP A 1 76 ? -10.267 -5.697 11.388 1.00 78.19 76 ASP A CA 1
ATOM 572 C C . ASP A 1 76 ? -9.912 -4.201 11.401 1.00 78.19 76 ASP A C 1
ATOM 574 O O . ASP A 1 76 ? -8.793 -3.806 11.732 1.00 78.19 76 ASP A O 1
ATOM 578 N N . ILE A 1 77 ? -10.872 -3.349 11.025 1.00 84.00 77 ILE A N 1
ATOM 579 C CA . ILE A 1 77 ? -10.690 -1.893 11.016 1.00 84.00 77 ILE A CA 1
ATOM 580 C C . ILE A 1 77 ? -10.636 -1.343 12.448 1.00 84.00 77 ILE A C 1
ATOM 582 O O . ILE A 1 77 ? -9.828 -0.459 12.732 1.00 84.00 77 ILE A O 1
ATOM 586 N N . ALA A 1 78 ? -11.487 -1.845 13.348 1.00 88.19 78 ALA A N 1
ATOM 587 C CA . ALA A 1 78 ?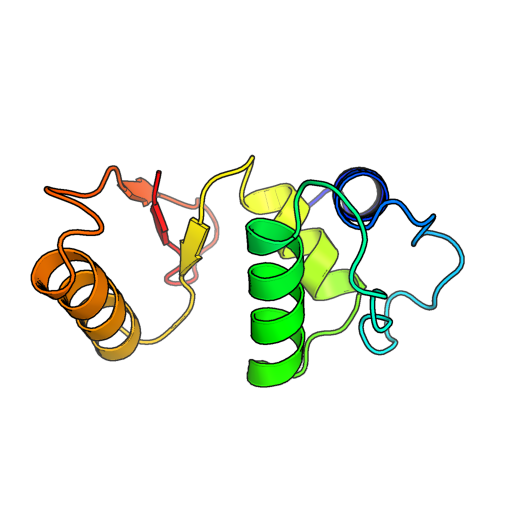 -11.515 -1.413 14.742 1.00 88.19 78 ALA A CA 1
ATOM 588 C C . ALA A 1 78 ? -10.233 -1.808 15.489 1.00 88.19 78 ALA A C 1
ATOM 590 O O . ALA A 1 78 ? -9.669 -0.970 16.193 1.00 88.19 78 ALA A O 1
ATOM 591 N N . ASP A 1 79 ? -9.747 -3.032 15.280 1.00 87.31 79 ASP A N 1
ATOM 592 C CA . ASP A 1 79 ? -8.508 -3.536 15.877 1.00 87.31 79 ASP A CA 1
ATOM 593 C C . ASP A 1 79 ? -7.299 -2.706 15.428 1.00 87.31 79 ASP A C 1
ATOM 595 O O . ASP A 1 79 ? -6.437 -2.352 16.236 1.00 87.31 79 ASP A O 1
ATOM 599 N N . ASP A 1 80 ? -7.260 -2.316 14.151 1.00 87.19 80 ASP A N 1
ATOM 600 C CA . ASP A 1 80 ? -6.203 -1.453 13.630 1.00 87.19 80 ASP A CA 1
ATOM 601 C C . ASP A 1 80 ? -6.226 -0.055 14.270 1.00 87.19 80 ASP A C 1
ATOM 603 O O . ASP A 1 80 ? -5.187 0.465 14.682 1.00 87.19 80 ASP A O 1
ATOM 607 N N . PHE A 1 81 ? -7.410 0.547 14.419 1.00 88.50 81 PHE A N 1
ATOM 608 C CA . PHE A 1 81 ? -7.554 1.840 15.096 1.00 88.50 81 PHE A CA 1
ATOM 609 C C . PHE A 1 81 ? -7.160 1.769 16.568 1.00 88.50 81 PHE A C 1
ATOM 611 O O . PHE A 1 81 ? -6.495 2.680 17.067 1.00 88.50 81 PHE A O 1
ATOM 618 N N . GLN A 1 82 ? -7.552 0.696 17.254 1.00 88.88 82 GLN A N 1
ATOM 619 C CA . GLN A 1 82 ? -7.210 0.477 18.652 1.00 88.88 82 GLN A CA 1
ATOM 620 C C . GLN A 1 82 ? -5.695 0.373 18.834 1.00 88.88 82 GLN A C 1
ATOM 622 O O . GLN A 1 82 ? -5.141 1.072 19.680 1.00 88.88 82 GLN A O 1
ATOM 627 N N . HIS A 1 83 ? -5.020 -0.418 17.998 1.00 87.81 83 HIS A N 1
ATOM 628 C CA . HIS A 1 83 ? -3.567 -0.573 18.040 1.00 87.81 83 HIS A CA 1
ATOM 629 C C . HIS A 1 83 ? -2.835 0.776 17.938 1.00 87.81 83 HIS A C 1
ATOM 631 O O . HIS A 1 83 ? -1.969 1.081 18.755 1.00 87.81 83 HIS A O 1
ATOM 637 N N . TRP A 1 84 ? -3.232 1.634 16.995 1.00 84.25 84 TRP A N 1
ATOM 638 C CA . TRP A 1 84 ? -2.601 2.947 16.811 1.00 84.25 84 TRP A CA 1
ATOM 639 C C . TRP A 1 84 ? -2.860 3.927 17.956 1.00 84.25 84 TRP A C 1
ATOM 641 O O . TRP A 1 84 ? -1.991 4.744 18.265 1.00 84.25 84 TRP A O 1
ATOM 651 N N . LEU A 1 85 ? -4.030 3.851 18.586 1.00 87.25 85 LEU A N 1
ATOM 652 C CA . LEU A 1 85 ? -4.353 4.676 19.745 1.00 87.25 85 LEU A CA 1
ATOM 653 C C . LEU A 1 85 ? -3.566 4.223 20.986 1.00 87.25 85 LEU A C 1
ATOM 655 O O . LEU A 1 85 ? -2.991 5.051 21.690 1.00 87.25 85 LEU A O 1
ATOM 659 N N . GLU A 1 86 ? -3.515 2.914 21.245 1.00 90.75 86 GLU A N 1
ATOM 660 C CA . GLU A 1 86 ? -2.842 2.335 22.416 1.00 90.75 86 GLU A CA 1
ATOM 661 C C . GLU A 1 86 ? -1.321 2.502 22.367 1.00 90.75 86 GLU A C 1
ATOM 663 O O . GLU A 1 86 ? -0.691 2.733 23.401 1.00 90.75 86 GLU A O 1
ATOM 668 N N . GLU A 1 87 ? -0.726 2.451 21.175 1.00 89.44 87 GLU A N 1
ATOM 669 C CA . GLU A 1 87 ? 0.709 2.688 20.988 1.00 89.44 87 GLU A CA 1
ATOM 670 C C . GLU A 1 87 ? 1.084 4.180 20.940 1.00 89.44 87 GLU A C 1
ATOM 672 O O . GLU A 1 87 ? 2.261 4.520 20.811 1.00 89.44 87 GLU A O 1
ATOM 677 N N . GLY A 1 88 ? 0.107 5.089 21.052 1.00 81.56 88 GLY A N 1
ATOM 678 C CA . GLY A 1 88 ? 0.333 6.533 20.936 1.00 81.56 88 GLY A CA 1
ATOM 679 C C . GLY A 1 88 ? 0.769 6.965 19.531 1.00 81.56 88 GLY A C 1
ATOM 680 O O . GLY A 1 88 ? 1.392 8.013 19.367 1.00 81.56 88 GLY A O 1
ATOM 681 N N . GLY A 1 89 ? 0.471 6.151 18.516 1.00 76.50 89 GLY A N 1
ATOM 682 C CA . GLY A 1 89 ? 0.749 6.443 17.112 1.00 76.50 89 GLY A CA 1
ATOM 683 C C . GLY A 1 89 ? -0.232 7.446 16.496 1.00 76.50 89 GLY A C 1
ATOM 684 O O . GLY A 1 89 ? 0.080 8.032 15.459 1.00 76.50 89 GLY A O 1
ATOM 685 N N . ALA A 1 90 ? -1.398 7.655 17.119 1.00 79.44 90 ALA A N 1
ATOM 686 C CA . ALA A 1 90 ? -2.382 8.665 16.735 1.00 79.44 90 ALA A CA 1
ATOM 687 C C . ALA A 1 90 ? -3.268 9.092 17.922 1.00 79.44 90 ALA A C 1
ATOM 689 O O . ALA A 1 90 ? -3.669 8.258 18.725 1.00 79.44 90 ALA A O 1
ATOM 690 N N . ASP A 1 91 ? -3.655 10.372 17.971 1.00 79.38 91 ASP A N 1
ATOM 691 C CA . ASP A 1 91 ? -4.669 10.901 18.908 1.00 79.38 91 ASP A CA 1
ATOM 692 C C . ASP A 1 91 ? -6.093 10.904 18.304 1.00 79.38 91 ASP A C 1
ATOM 694 O O . ASP A 1 91 ? -7.072 11.285 18.949 1.00 79.38 91 ASP A O 1
ATOM 698 N N . GLY A 1 92 ? -6.212 10.527 17.028 1.00 79.69 92 GLY A N 1
ATOM 699 C CA . GLY A 1 92 ? -7.450 10.514 16.256 1.00 79.69 92 GLY A CA 1
ATOM 700 C C . GLY A 1 92 ? -7.192 10.289 14.765 1.00 79.69 92 GLY A C 1
ATOM 701 O O . GLY A 1 92 ? -6.057 10.378 14.301 1.00 79.69 92 GLY A O 1
ATOM 702 N N . PHE A 1 93 ? -8.253 10.011 14.003 1.00 81.50 93 PHE A N 1
ATOM 703 C CA . PHE A 1 93 ? -8.153 9.627 12.592 1.00 81.50 93 PHE A CA 1
ATOM 704 C C . PHE A 1 93 ? -8.983 10.542 11.690 1.00 81.50 93 PHE A C 1
ATOM 706 O O . PHE A 1 93 ? -10.159 10.796 11.950 1.00 81.50 93 PHE A O 1
ATOM 713 N N . ASN A 1 94 ? -8.386 10.990 10.584 1.00 77.69 94 ASN A N 1
ATOM 714 C CA . ASN A 1 94 ? -9.120 11.642 9.501 1.00 77.69 94 ASN A CA 1
ATOM 715 C C . ASN A 1 94 ? -9.559 10.584 8.492 1.00 77.69 94 ASN A C 1
ATOM 717 O O . ASN A 1 94 ? -8.724 10.055 7.762 1.00 77.69 94 ASN A O 1
ATOM 721 N N . ILE A 1 95 ? -10.860 10.290 8.460 1.00 76.81 95 ILE A N 1
ATOM 722 C CA . ILE A 1 95 ? -11.437 9.255 7.600 1.00 76.81 95 ILE A CA 1
ATOM 723 C C . ILE A 1 95 ? -11.900 9.874 6.281 1.00 76.81 95 ILE A C 1
ATOM 725 O O . ILE A 1 95 ? -12.772 10.744 6.256 1.00 76.81 95 ILE A O 1
ATOM 729 N N . MET A 1 96 ? -11.355 9.384 5.171 1.00 66.31 96 MET A N 1
ATOM 730 C CA . MET A 1 96 ? -11.817 9.710 3.826 1.00 66.31 96 MET A CA 1
ATOM 731 C C . MET A 1 96 ? -12.636 8.545 3.265 1.00 66.31 96 MET A C 1
ATOM 733 O O . MET A 1 96 ? -12.151 7.415 3.182 1.00 66.31 96 MET A O 1
ATOM 737 N N . ALA A 1 97 ? -13.880 8.831 2.873 1.00 62.84 97 ALA A N 1
ATOM 738 C CA . ALA A 1 97 ? -14.757 7.852 2.243 1.00 62.84 97 ALA A CA 1
ATOM 739 C C . ALA A 1 97 ? -14.275 7.544 0.817 1.00 62.84 97 ALA A C 1
ATOM 741 O O . ALA A 1 97 ? -14.175 8.449 -0.016 1.00 62.84 97 ALA A O 1
ATOM 742 N N . CYS A 1 98 ? -13.996 6.271 0.533 1.00 56.62 98 CYS A N 1
ATOM 743 C CA . CYS A 1 98 ? -13.814 5.801 -0.836 1.00 56.62 98 CYS A CA 1
ATOM 744 C C . CYS A 1 98 ? -15.189 5.660 -1.515 1.00 56.62 98 CYS A C 1
ATOM 746 O O . CYS A 1 98 ? -16.144 5.206 -0.890 1.00 56.62 98 CYS A O 1
ATOM 748 N N . SER A 1 99 ? -15.316 6.063 -2.784 1.00 57.44 99 SER A N 1
ATOM 749 C CA . SER A 1 99 ? -16.576 5.957 -3.543 1.00 57.44 99 SER A CA 1
ATOM 750 C C . SER A 1 99 ? -16.870 4.549 -4.070 1.00 57.44 99 SER A C 1
ATOM 752 O O . SER A 1 99 ? -17.955 4.313 -4.599 1.00 57.44 99 SER A O 1
ATOM 754 N N . ASP A 1 100 ? -15.910 3.632 -3.967 1.00 51.22 100 ASP A N 1
ATOM 755 C CA . ASP A 1 100 ? -16.077 2.247 -4.393 1.00 51.22 100 ASP A CA 1
ATOM 756 C C . ASP A 1 100 ? -16.833 1.468 -3.306 1.00 51.22 100 ASP A C 1
ATOM 758 O O . ASP A 1 100 ? -16.550 1.611 -2.122 1.00 51.22 100 ASP A O 1
ATOM 762 N N . ALA A 1 101 ? -17.819 0.658 -3.699 1.00 44.62 101 ALA A N 1
ATOM 763 C CA . ALA A 1 101 ? -18.828 0.043 -2.822 1.00 44.62 101 ALA A CA 1
ATOM 764 C C . ALA A 1 101 ? -18.310 -1.032 -1.827 1.00 44.62 101 ALA A C 1
ATOM 766 O O . ALA A 1 101 ? -19.095 -1.843 -1.338 1.00 44.62 101 ALA A O 1
ATOM 767 N N . GLY A 1 102 ? -17.007 -1.062 -1.538 1.00 51.31 102 GLY A N 1
ATOM 768 C CA . GLY A 1 102 ? -16.375 -1.910 -0.527 1.00 51.31 102 GLY A CA 1
ATOM 769 C C . GLY A 1 102 ? -15.893 -1.088 0.669 1.00 51.31 102 GLY A C 1
ATOM 770 O O . GLY A 1 102 ? -15.562 0.086 0.531 1.00 51.31 102 GLY A O 1
ATOM 771 N N . THR A 1 103 ? -15.860 -1.710 1.848 1.00 52.28 103 THR A N 1
ATOM 772 C CA . THR A 1 103 ? -15.488 -1.126 3.148 1.00 52.28 103 THR A CA 1
ATOM 773 C C . THR A 1 103 ? -14.002 -0.742 3.201 1.00 52.28 103 THR A C 1
ATOM 775 O O . THR A 1 103 ? -13.201 -1.379 3.879 1.00 52.28 103 THR A O 1
ATOM 778 N N . ALA A 1 104 ? -13.610 0.270 2.430 1.00 50.59 104 ALA A N 1
ATOM 779 C CA . ALA A 1 104 ? -12.254 0.787 2.371 1.00 50.59 104 ALA A CA 1
ATOM 780 C C . ALA A 1 104 ? -12.216 2.204 2.951 1.00 50.59 104 ALA A C 1
ATOM 782 O O . ALA A 1 104 ? -12.849 3.121 2.418 1.00 50.59 104 ALA A O 1
ATOM 783 N N . PHE A 1 105 ? -11.453 2.391 4.027 1.00 53.69 105 PHE A N 1
ATOM 784 C CA . PHE A 1 105 ? -11.260 3.696 4.659 1.00 53.69 105 PHE A CA 1
ATOM 785 C C . PHE A 1 105 ? -9.830 4.171 4.462 1.00 53.69 105 PHE A C 1
ATOM 787 O O . PHE A 1 105 ? -8.883 3.426 4.705 1.00 53.69 105 PHE A O 1
ATOM 794 N N . ALA A 1 106 ? -9.679 5.420 4.030 1.00 51.78 106 ALA A N 1
ATOM 795 C CA . ALA A 1 106 ? -8.391 6.091 4.003 1.00 51.78 106 ALA A CA 1
ATOM 796 C C . ALA A 1 106 ? -8.195 6.894 5.297 1.00 51.78 106 ALA A C 1
ATOM 798 O O . ALA A 1 106 ? -9.063 7.688 5.657 1.00 51.78 106 ALA A O 1
ATOM 799 N N . VAL A 1 107 ? -7.060 6.694 5.967 1.00 57.84 107 VAL A N 1
ATOM 800 C CA . VAL A 1 107 ? -6.652 7.376 7.201 1.00 57.84 107 VAL A CA 1
ATOM 801 C C . VAL A 1 107 ? -5.365 8.169 6.959 1.00 57.84 107 VAL A C 1
ATOM 803 O O . VAL A 1 107 ? -4.414 7.641 6.371 1.00 57.84 107 VAL A O 1
ATOM 806 N N . CYS A 1 108 ? -5.362 9.452 7.343 1.00 50.41 108 CYS A N 1
ATOM 807 C CA . CYS A 1 108 ? -4.177 10.328 7.318 1.00 50.41 108 CYS A CA 1
ATOM 808 C C . CYS A 1 108 ? -3.178 9.981 8.416 1.00 50.41 108 CYS A C 1
ATOM 810 O O . CYS A 1 108 ? -3.638 9.834 9.567 1.00 50.41 108 CYS A O 1
#

Organism: NCBI:txid1134687